Protein AF-A0AAN7ALH6-F1 (afdb_monomer_lite)

Radius of gyration: 13.31 Å; chains: 1; bounding box: 32×28×32 Å

Sequence (106 aa):
MHKFGYVNNRRLSQGVEYLNKVKPPPPALGPGPGKCDRVSCSYWTGIIWCNDDTKRKELAGWKNVAAAAEYLRQRCEIATSNTYEHAGGQVFLEDNWNVVVLREEC

Structure (mmCIF, N/CA/C/O backbone):
data_AF-A0AAN7ALH6-F1
#
_entry.id   AF-A0AAN7ALH6-F1
#
loop_
_atom_site.group_PDB
_atom_site.id
_atom_site.type_symbol
_atom_site.label_atom_id
_atom_site.label_alt_id
_atom_site.label_comp_id
_atom_site.label_asym_id
_atom_site.label_entity_id
_atom_site.label_seq_id
_atom_site.pdbx_PDB_ins_code
_atom_site.Cartn_x
_atom_site.Cartn_y
_atom_site.Cartn_z
_atom_site.occupancy
_atom_site.B_iso_or_equiv
_atom_site.auth_seq_id
_atom_site.auth_comp_id
_atom_site.auth_asym_id
_atom_site.auth_atom_id
_atom_site.pdbx_PDB_model_num
ATOM 1 N N . MET A 1 1 ? -2.773 -15.670 -16.196 1.00 46.91 1 MET A N 1
ATOM 2 C CA . MET A 1 1 ? -2.928 -14.214 -15.983 1.00 46.91 1 MET A CA 1
ATOM 3 C C . MET A 1 1 ? -2.517 -13.931 -14.543 1.00 46.91 1 MET A C 1
ATOM 5 O O . MET A 1 1 ? -3.094 -14.546 -13.654 1.00 46.91 1 MET A O 1
ATOM 9 N N . HIS A 1 2 ? -1.477 -13.130 -14.283 1.00 56.84 2 HIS A N 1
ATOM 10 C CA . HIS A 1 2 ? -1.144 -12.766 -12.899 1.00 56.84 2 HIS A CA 1
ATOM 11 C C . HIS A 1 2 ? -2.321 -11.970 -12.322 1.00 56.84 2 HIS A C 1
ATOM 13 O O . HIS A 1 2 ? -2.667 -10.930 -12.871 1.00 56.84 2 HIS A O 1
ATOM 19 N N . LYS A 1 3 ? -2.958 -12.476 -11.257 1.00 80.81 3 LYS A N 1
ATOM 20 C CA . LYS A 1 3 ? -4.204 -11.935 -10.673 1.00 80.81 3 LYS A CA 1
ATOM 21 C C . LYS A 1 3 ? -4.111 -10.443 -10.302 1.00 80.81 3 LYS A C 1
ATOM 23 O O . LYS A 1 3 ? -5.124 -9.758 -10.318 1.00 80.81 3 LYS A O 1
ATOM 28 N N . PHE A 1 4 ? -2.903 -9.950 -10.024 1.00 90.75 4 PHE A N 1
ATOM 29 C CA . PHE A 1 4 ? -2.609 -8.552 -9.690 1.00 90.75 4 PHE A CA 1
ATOM 30 C C . PHE A 1 4 ? -2.018 -7.736 -10.858 1.00 90.75 4 PHE A C 1
ATOM 32 O O . PHE A 1 4 ? -1.908 -6.522 -10.755 1.00 90.75 4 PHE A O 1
ATOM 39 N N . GLY A 1 5 ? -1.633 -8.367 -11.973 1.00 90.19 5 GLY A N 1
ATOM 40 C CA . GLY A 1 5 ? -0.980 -7.702 -13.108 1.00 90.19 5 GLY A CA 1
ATOM 41 C C . GLY A 1 5 ? 0.462 -7.232 -12.849 1.00 90.19 5 GLY A C 1
ATOM 42 O O . GLY A 1 5 ? 1.039 -7.491 -11.792 1.00 90.19 5 GLY A O 1
ATOM 43 N N . TYR A 1 6 ? 1.040 -6.559 -13.851 1.00 89.69 6 TYR A N 1
ATOM 44 C CA . TYR A 1 6 ? 2.356 -5.922 -13.757 1.00 89.69 6 TYR A CA 1
ATOM 45 C C . TYR A 1 6 ? 2.228 -4.456 -13.352 1.00 89.69 6 TYR A C 1
ATOM 47 O O . TYR A 1 6 ? 1.437 -3.707 -13.937 1.00 89.69 6 TYR A O 1
ATOM 55 N N . VAL A 1 7 ? 3.044 -4.057 -12.383 1.00 91.12 7 VAL A N 1
ATOM 56 C CA . VAL A 1 7 ? 3.146 -2.689 -11.875 1.00 91.12 7 VAL A CA 1
ATOM 57 C C . VAL A 1 7 ? 4.513 -2.098 -12.183 1.00 91.12 7 VAL A C 1
ATOM 59 O O . VAL A 1 7 ? 5.497 -2.817 -12.357 1.00 91.12 7 VAL A O 1
ATOM 62 N N . ASN A 1 8 ? 4.585 -0.771 -12.243 1.00 92.25 8 ASN A N 1
ATOM 63 C CA . ASN A 1 8 ? 5.832 -0.074 -12.498 1.00 92.25 8 ASN A CA 1
ATOM 64 C C . ASN A 1 8 ? 6.599 0.166 -11.188 1.00 92.25 8 ASN A C 1
ATOM 66 O O . ASN A 1 8 ? 6.140 0.924 -10.333 1.00 92.25 8 ASN A O 1
ATOM 70 N N . ASN A 1 9 ? 7.797 -0.410 -11.054 1.00 90.44 9 ASN A N 1
ATOM 71 C CA . ASN A 1 9 ? 8.614 -0.337 -9.831 1.00 90.44 9 ASN A CA 1
ATOM 72 C C . ASN A 1 9 ? 8.913 1.107 -9.396 1.00 90.44 9 ASN A C 1
ATOM 74 O O . ASN A 1 9 ? 8.788 1.471 -8.226 1.00 90.44 9 ASN A O 1
ATOM 78 N N . ARG A 1 10 ? 9.258 1.971 -10.360 1.00 91.75 10 ARG A N 1
ATOM 79 C CA . ARG A 1 10 ? 9.559 3.381 -10.086 1.00 91.75 10 ARG A CA 1
ATOM 80 C C . ARG A 1 10 ? 8.320 4.121 -9.589 1.00 91.75 10 ARG A C 1
ATOM 82 O O . ARG A 1 10 ? 8.433 4.941 -8.682 1.00 91.75 10 ARG A O 1
ATOM 89 N N . ARG A 1 11 ? 7.145 3.849 -10.163 1.00 94.75 11 ARG A N 1
ATOM 90 C CA . ARG A 1 11 ? 5.889 4.476 -9.719 1.00 94.75 11 ARG A CA 1
ATOM 91 C C . ARG A 1 11 ? 5.422 3.948 -8.375 1.00 94.75 11 ARG A C 1
ATOM 93 O O . ARG A 1 11 ? 4.970 4.744 -7.560 1.00 94.75 11 ARG A O 1
ATOM 100 N N . LEU A 1 12 ? 5.615 2.660 -8.108 1.00 94.88 12 LEU A N 1
ATOM 101 C CA . LEU A 1 12 ? 5.374 2.081 -6.791 1.00 94.88 12 LEU A CA 1
ATOM 102 C C . LEU A 1 12 ? 6.251 2.753 -5.726 1.00 94.88 12 LEU A C 1
ATOM 104 O O . LEU A 1 12 ? 5.730 3.219 -4.717 1.00 94.88 12 LEU A O 1
ATOM 108 N N . SER A 1 13 ? 7.552 2.908 -5.989 1.00 95.19 13 SER A N 1
ATOM 109 C CA . SER A 1 13 ? 8.474 3.623 -5.095 1.00 95.19 13 SER A CA 1
ATOM 110 C C . SER A 1 13 ? 8.049 5.081 -4.852 1.00 95.19 13 SER A C 1
ATOM 112 O O . SER A 1 13 ? 8.041 5.542 -3.711 1.00 95.19 13 SER A O 1
ATOM 114 N N . GLN A 1 14 ? 7.603 5.795 -5.892 1.00 96.44 14 GLN A N 1
ATOM 115 C CA . GLN A 1 14 ? 7.062 7.155 -5.750 1.00 96.44 14 GLN A CA 1
ATOM 116 C C . GLN A 1 14 ? 5.768 7.195 -4.922 1.00 96.44 14 GLN A C 1
ATOM 118 O O . GLN A 1 14 ? 5.581 8.113 -4.124 1.00 96.44 14 GLN A O 1
ATOM 123 N N . GLY A 1 15 ? 4.885 6.205 -5.078 1.00 97.00 15 GLY A N 1
ATOM 124 C CA . GLY A 1 15 ? 3.678 6.058 -4.261 1.00 97.00 15 GLY A CA 1
ATOM 125 C C . GLY A 1 15 ? 4.004 5.813 -2.786 1.00 97.00 15 GLY A C 1
ATOM 126 O O . GLY A 1 15 ? 3.430 6.464 -1.915 1.00 97.00 15 GLY A O 1
ATOM 127 N N . VAL A 1 16 ? 4.987 4.952 -2.501 1.00 97.75 16 VAL A N 1
ATOM 128 C CA . VAL A 1 16 ? 5.522 4.731 -1.146 1.00 97.75 16 VAL A CA 1
ATOM 129 C C . VAL A 1 16 ? 6.063 6.036 -0.553 1.00 97.75 16 VAL A C 1
ATOM 131 O O . VAL A 1 16 ? 5.738 6.390 0.581 1.00 97.75 16 VAL A O 1
ATOM 134 N N . GLU A 1 17 ? 6.861 6.791 -1.312 1.00 98.00 17 GLU A N 1
ATOM 135 C CA . GLU A 1 17 ? 7.408 8.075 -0.863 1.00 98.00 17 GLU A CA 1
ATOM 136 C C . GLU A 1 17 ? 6.304 9.108 -0.583 1.00 98.00 17 GLU A C 1
ATOM 138 O O . GLU A 1 17 ? 6.347 9.800 0.437 1.00 98.00 17 GLU A O 1
ATOM 143 N N . TYR A 1 18 ? 5.293 9.188 -1.452 1.00 97.00 18 TYR A N 1
ATOM 144 C CA . TYR A 1 18 ? 4.124 10.044 -1.258 1.00 97.00 18 TYR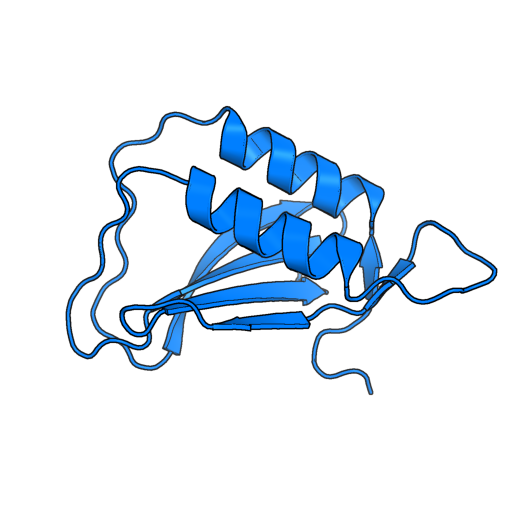 A CA 1
ATOM 145 C C . TYR A 1 18 ? 3.394 9.715 0.052 1.00 97.00 18 TYR A C 1
ATOM 147 O O . TYR A 1 18 ? 3.173 10.610 0.870 1.00 97.00 18 TYR A O 1
ATOM 155 N N . LEU A 1 19 ? 3.088 8.435 0.291 1.00 97.12 19 LEU A N 1
ATOM 156 C CA . LEU A 1 19 ? 2.402 7.977 1.503 1.00 97.12 19 LEU A CA 1
ATOM 157 C C . LEU A 1 19 ? 3.220 8.253 2.776 1.00 97.12 19 LEU A C 1
ATOM 159 O O . LEU A 1 19 ? 2.655 8.584 3.815 1.00 97.12 19 LEU A O 1
ATOM 163 N N . ASN A 1 20 ? 4.551 8.194 2.702 1.00 96.75 20 ASN A N 1
ATOM 164 C CA . ASN A 1 20 ? 5.419 8.543 3.830 1.00 96.75 20 ASN A CA 1
ATOM 165 C C . ASN A 1 20 ? 5.417 10.043 4.174 1.00 96.75 20 ASN A C 1
ATOM 167 O O . ASN A 1 20 ? 5.690 10.407 5.321 1.00 96.75 20 ASN A O 1
ATOM 171 N N . LYS A 1 21 ? 5.141 10.915 3.198 1.00 95.12 21 LYS A N 1
ATOM 172 C CA . LYS A 1 21 ? 5.176 12.378 3.366 1.00 95.12 21 LYS A CA 1
ATOM 173 C C . LYS A 1 21 ? 3.813 12.985 3.661 1.00 95.12 21 LYS A C 1
ATOM 175 O O . LYS A 1 21 ? 3.744 14.010 4.342 1.00 95.12 21 LYS A O 1
ATOM 180 N N . VAL A 1 22 ? 2.746 12.405 3.120 1.00 92.69 22 VAL A N 1
ATOM 181 C CA . VAL A 1 22 ? 1.409 12.976 3.249 1.00 92.69 22 VAL A CA 1
ATOM 182 C C . VAL A 1 22 ? 0.945 12.898 4.706 1.00 92.69 22 VAL A C 1
ATOM 184 O O . VAL A 1 22 ? 1.081 11.874 5.376 1.00 92.69 22 VAL A O 1
ATOM 187 N N . LYS A 1 23 ? 0.397 14.011 5.205 1.00 87.19 23 LYS A N 1
ATOM 188 C CA . LYS A 1 23 ? -0.140 14.152 6.567 1.00 87.19 23 LYS A CA 1
ATOM 189 C C . LYS A 1 23 ? -1.643 14.438 6.512 1.00 87.19 23 LYS A C 1
ATOM 191 O O . LYS A 1 23 ? -2.049 15.572 6.761 1.00 87.19 23 LYS A O 1
ATOM 196 N N . PRO A 1 24 ? -2.475 13.469 6.110 1.00 78.75 24 PRO A N 1
ATOM 197 C CA . PRO A 1 24 ? -3.910 13.670 6.112 1.00 78.75 24 PRO A CA 1
ATOM 198 C C . PRO A 1 24 ? -4.463 13.527 7.534 1.00 78.75 24 PRO A C 1
ATOM 200 O O . PRO A 1 24 ? -3.770 13.022 8.425 1.00 78.75 24 PRO A O 1
ATOM 203 N N . PRO A 1 25 ? -5.730 13.915 7.744 1.00 83.31 25 PRO A N 1
ATOM 204 C CA . PRO A 1 25 ? -6.510 13.384 8.853 1.00 83.31 25 PRO A CA 1
ATOM 205 C C . PRO A 1 25 ? -6.408 11.848 8.901 1.00 83.31 25 PRO A C 1
ATOM 207 O O . PRO A 1 25 ? -6.221 11.235 7.843 1.00 83.31 25 PRO A O 1
ATOM 210 N N . PRO A 1 26 ? -6.538 11.221 10.086 1.00 85.06 26 PRO A N 1
ATOM 211 C CA . PRO A 1 26 ? -6.520 9.767 10.220 1.00 85.06 26 PRO A CA 1
ATOM 212 C C . PRO A 1 26 ? -7.440 9.108 9.184 1.00 85.06 26 PRO A C 1
ATOM 214 O O . PRO A 1 26 ? -8.650 9.363 9.196 1.00 85.06 26 PRO A O 1
ATOM 217 N N . PRO A 1 27 ? -6.897 8.321 8.238 1.00 92.12 27 PRO A N 1
ATOM 218 C CA . PRO A 1 27 ? -7.722 7.699 7.223 1.00 92.12 27 PRO A CA 1
ATOM 219 C C . PRO A 1 27 ? -8.555 6.586 7.846 1.00 92.12 27 PRO A C 1
ATOM 221 O O . PRO A 1 27 ? -8.119 5.906 8.780 1.00 92.12 27 PRO A O 1
ATOM 224 N N . ALA A 1 28 ? -9.758 6.399 7.312 1.00 95.88 28 ALA A N 1
ATOM 225 C CA . ALA A 1 28 ? -10.699 5.433 7.841 1.00 95.88 28 ALA A CA 1
ATOM 226 C C . ALA A 1 28 ? -11.450 4.700 6.736 1.00 95.88 28 ALA A C 1
ATOM 228 O O . ALA A 1 28 ? -11.912 5.316 5.778 1.00 95.88 28 ALA A O 1
ATOM 229 N N . LEU A 1 29 ? -11.644 3.402 6.939 1.00 97.00 29 LEU A N 1
ATOM 230 C CA . LEU A 1 29 ? -12.527 2.566 6.140 1.00 97.00 29 LEU A CA 1
ATOM 231 C C . LEU A 1 29 ? -13.661 2.047 7.012 1.00 97.00 29 LEU A C 1
ATOM 233 O O . LEU A 1 29 ? -13.466 1.698 8.179 1.00 97.00 29 LEU A O 1
ATOM 237 N N . GLY A 1 30 ? -14.860 1.995 6.433 1.00 97.44 30 GLY A N 1
ATOM 238 C CA . GLY A 1 30 ? -16.003 1.341 7.060 1.00 97.44 30 GLY A CA 1
ATOM 239 C C . GLY A 1 30 ? -15.773 -0.163 7.276 1.00 97.44 30 GLY A C 1
ATOM 240 O O . GLY A 1 30 ? -14.749 -0.698 6.844 1.00 97.44 30 GLY A O 1
ATOM 241 N N . PRO A 1 31 ? -16.719 -0.841 7.943 1.00 97.06 31 PRO A N 1
ATOM 242 C CA . PRO A 1 31 ? -16.703 -2.292 8.113 1.00 97.06 31 PRO A CA 1
ATOM 243 C C . PRO A 1 31 ? -16.467 -3.053 6.804 1.00 97.06 31 PRO A C 1
ATOM 245 O O . PRO A 1 31 ? -17.054 -2.718 5.774 1.00 97.06 31 PRO A O 1
ATOM 248 N N . GLY A 1 32 ? -15.614 -4.069 6.866 1.00 94.88 32 GLY A N 1
ATOM 249 C CA . GLY A 1 32 ? -15.438 -5.094 5.843 1.00 94.88 32 GLY A CA 1
ATOM 250 C C . GLY A 1 32 ? -16.377 -6.300 6.041 1.00 94.88 32 GLY A C 1
ATOM 251 O O . GLY A 1 32 ? -17.426 -6.162 6.679 1.00 94.88 32 GLY A O 1
ATOM 252 N N . PRO A 1 33 ? -16.014 -7.491 5.518 1.00 92.19 33 PRO A N 1
ATOM 253 C CA . PRO A 1 33 ? -14.752 -7.794 4.835 1.00 92.19 33 PRO A CA 1
ATOM 254 C C . PRO A 1 33 ? -14.649 -7.173 3.434 1.00 92.19 33 PRO A C 1
ATOM 256 O O . PRO A 1 33 ? -15.663 -6.924 2.783 1.00 92.19 33 PRO A O 1
ATOM 259 N N . GLY A 1 34 ? -13.425 -6.932 2.952 1.00 88.81 34 GLY A N 1
ATOM 260 C CA . GLY A 1 34 ? -13.178 -6.470 1.584 1.00 88.81 34 GLY A CA 1
ATOM 261 C C . GLY A 1 34 ? -13.550 -5.012 1.297 1.00 88.81 34 GLY A C 1
ATOM 262 O O . GLY A 1 34 ? -13.670 -4.633 0.130 1.00 88.81 34 GLY A O 1
ATOM 263 N N . LYS A 1 35 ? -13.726 -4.168 2.324 1.00 97.50 35 LYS A N 1
ATOM 264 C CA . LYS A 1 35 ? -13.908 -2.730 2.095 1.00 97.50 35 LYS A CA 1
ATOM 265 C C . LYS A 1 35 ? -12.546 -2.121 1.790 1.00 97.50 35 LYS A C 1
ATOM 267 O O . LYS A 1 35 ? -11.712 -2.027 2.679 1.00 97.50 35 LYS A O 1
ATOM 272 N N . CYS A 1 36 ? -12.329 -1.700 0.551 1.00 97.56 36 CYS A N 1
ATOM 273 C CA . CYS A 1 36 ? -11.053 -1.159 0.092 1.00 97.56 36 CYS A CA 1
ATOM 274 C C . CYS A 1 36 ? -11.202 0.254 -0.467 1.00 97.56 36 CYS A C 1
ATOM 276 O O . CYS A 1 36 ? -12.254 0.564 -1.026 1.00 97.56 36 CYS A O 1
ATOM 278 N N . ASP A 1 37 ? -10.134 1.048 -0.375 1.00 96.75 37 ASP A N 1
ATOM 279 C CA . ASP A 1 37 ? -9.966 2.306 -1.104 1.00 96.75 37 ASP A CA 1
ATOM 280 C C . ASP A 1 37 ? -8.553 2.393 -1.708 1.00 96.75 37 ASP A C 1
ATOM 282 O O . ASP A 1 37 ? -7.561 1.902 -1.155 1.00 96.75 37 ASP A O 1
ATOM 286 N N . ARG A 1 38 ? -8.463 3.067 -2.856 1.00 97.06 38 ARG A N 1
ATOM 287 C CA . ARG A 1 38 ? -7.204 3.387 -3.528 1.00 97.06 38 ARG A CA 1
ATOM 288 C C . ARG A 1 38 ? -6.532 4.578 -2.862 1.00 97.06 38 ARG A C 1
ATOM 290 O O . ARG A 1 38 ? -7.094 5.669 -2.824 1.00 97.06 38 ARG A O 1
ATOM 297 N N . VAL A 1 39 ? -5.303 4.382 -2.395 1.00 97.00 39 VAL A N 1
ATOM 298 C CA . VAL A 1 39 ? -4.552 5.400 -1.637 1.00 97.00 39 VAL A CA 1
ATOM 299 C C . VAL A 1 39 ? -3.416 6.027 -2.444 1.00 97.00 39 VAL A C 1
ATOM 301 O O . VAL A 1 39 ? -2.909 7.091 -2.096 1.00 97.00 39 VAL A O 1
ATOM 304 N N . SER A 1 40 ? -3.016 5.385 -3.542 1.00 97.12 40 SER A N 1
ATOM 305 C CA . SER A 1 40 ? -2.086 5.934 -4.527 1.00 97.12 40 SER A CA 1
ATOM 306 C C . SER A 1 40 ? -2.327 5.277 -5.883 1.00 97.12 40 SER A C 1
ATOM 308 O O . SER A 1 40 ? -2.611 4.084 -5.937 1.00 97.12 40 SER A O 1
ATOM 310 N N . CYS A 1 41 ? -2.215 6.041 -6.970 1.00 96.81 41 CYS A N 1
ATOM 311 C CA . CYS A 1 41 ? -2.279 5.511 -8.329 1.00 96.81 41 CYS A CA 1
ATOM 312 C C . CYS A 1 41 ? -1.400 6.345 -9.256 1.00 96.81 41 CYS A C 1
ATOM 314 O O . CYS A 1 41 ? -1.542 7.568 -9.316 1.00 96.81 41 CYS A O 1
ATOM 316 N N . SER A 1 42 ? -0.488 5.706 -9.985 1.00 94.81 42 SER A N 1
ATOM 317 C CA . SER A 1 42 ? 0.275 6.377 -11.039 1.00 94.81 42 SER A CA 1
ATOM 318 C C . SER A 1 42 ? 0.713 5.396 -12.114 1.00 94.81 42 SER A C 1
ATOM 320 O O . SER A 1 42 ? 1.274 4.349 -11.804 1.00 94.81 42 SER A O 1
ATOM 322 N N . TYR A 1 43 ? 0.500 5.748 -13.385 1.00 92.81 43 TYR A N 1
ATOM 323 C CA . TYR A 1 43 ? 0.948 4.953 -14.536 1.00 92.81 43 TYR A CA 1
ATOM 324 C C . TYR A 1 43 ? 0.534 3.474 -14.426 1.00 92.81 43 TYR A C 1
ATOM 326 O O . TYR A 1 43 ? 1.354 2.559 -14.527 1.00 92.81 43 TYR A O 1
ATOM 334 N N . TRP A 1 44 ? -0.751 3.261 -14.147 1.00 93.31 44 TRP A N 1
ATOM 335 C CA . TRP A 1 44 ? -1.348 1.947 -13.923 1.00 93.31 44 TRP A CA 1
ATOM 336 C C . 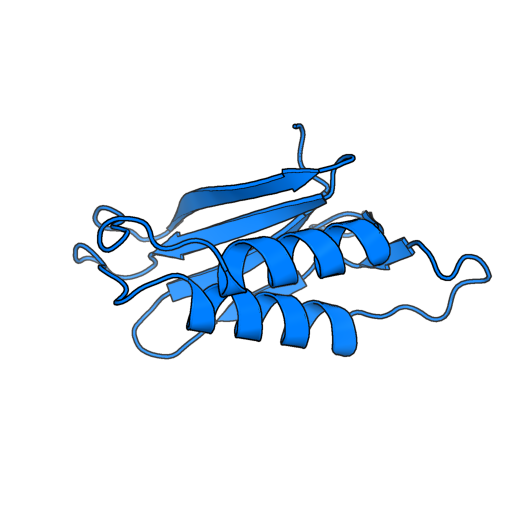TRP A 1 44 ? -0.815 1.168 -12.713 1.00 93.31 44 TRP A C 1
ATOM 338 O O . TRP A 1 44 ? -0.934 -0.050 -12.671 1.00 93.31 44 TRP A O 1
ATOM 348 N N . THR A 1 45 ? -0.190 1.840 -11.746 1.00 94.38 45 THR A N 1
ATOM 349 C CA . THR A 1 45 ? 0.319 1.231 -10.510 1.00 94.38 45 THR A CA 1
ATOM 350 C C . THR A 1 45 ? -0.502 1.728 -9.333 1.00 94.38 45 THR A C 1
ATOM 352 O O . THR A 1 45 ? -0.325 2.872 -8.911 1.00 94.38 45 THR A O 1
ATOM 355 N N . GLY A 1 46 ? -1.404 0.879 -8.842 1.00 96.94 46 GLY A N 1
ATOM 356 C CA . GLY A 1 46 ? -2.280 1.160 -7.710 1.00 96.94 46 GLY A CA 1
ATOM 357 C C . GLY A 1 46 ? -1.719 0.611 -6.399 1.00 96.94 46 GLY A C 1
ATOM 358 O O . GLY A 1 46 ? -1.201 -0.508 -6.355 1.00 96.94 46 GLY A O 1
ATOM 359 N N . ILE A 1 47 ? -1.841 1.398 -5.329 1.00 98.19 47 ILE A N 1
ATOM 360 C CA . ILE A 1 47 ? -1.692 0.952 -3.940 1.00 98.19 47 ILE A CA 1
ATOM 361 C C . ILE A 1 47 ? -3.073 1.053 -3.297 1.00 98.19 47 ILE A C 1
ATOM 363 O O . ILE A 1 47 ? -3.656 2.140 -3.224 1.00 98.19 47 ILE A O 1
ATOM 367 N N . ILE A 1 48 ? -3.579 -0.078 -2.821 1.00 98.00 48 ILE A N 1
ATOM 368 C CA . ILE A 1 48 ? -4.900 -0.219 -2.213 1.00 98.00 48 ILE A CA 1
ATOM 369 C C . ILE A 1 48 ? -4.742 -0.577 -0.747 1.00 98.00 48 ILE A C 1
ATOM 371 O O . ILE A 1 48 ? -3.941 -1.443 -0.390 1.00 98.00 48 ILE A O 1
ATOM 375 N N . TRP A 1 49 ? -5.551 0.057 0.091 1.00 98.06 49 TRP A N 1
ATOM 376 C CA . TRP A 1 49 ? -5.735 -0.324 1.482 1.00 98.06 49 TRP A CA 1
ATOM 377 C C . TRP A 1 49 ? -7.115 -0.962 1.647 1.00 98.06 49 TRP A C 1
ATOM 379 O O . TRP A 1 49 ? -8.113 -0.390 1.213 1.00 98.06 49 TRP A O 1
ATOM 389 N N . CYS A 1 50 ? -7.167 -2.139 2.266 1.00 98.31 50 CYS A N 1
ATOM 390 C CA . CYS A 1 50 ? -8.394 -2.896 2.494 1.00 98.31 50 CYS A CA 1
ATOM 391 C C . CYS A 1 50 ? -8.599 -3.186 3.977 1.00 98.31 50 CYS A C 1
ATOM 393 O O . CYS A 1 50 ? -7.671 -3.616 4.658 1.00 98.31 50 CYS A O 1
ATOM 395 N N . ASN A 1 51 ? -9.826 -3.006 4.455 1.00 98.12 51 ASN A N 1
ATOM 396 C CA . ASN A 1 51 ? -10.294 -3.435 5.761 1.00 98.12 51 ASN A CA 1
ATOM 397 C C . ASN A 1 51 ? -11.071 -4.752 5.634 1.00 98.12 51 ASN A C 1
ATOM 399 O O . ASN A 1 51 ? -12.119 -4.798 4.982 1.00 98.12 51 ASN A O 1
ATOM 403 N N . ASP A 1 52 ? -10.572 -5.795 6.292 1.00 97.69 52 ASP A N 1
ATOM 404 C CA . ASP A 1 52 ? -11.236 -7.096 6.397 1.00 97.69 52 ASP A CA 1
ATOM 40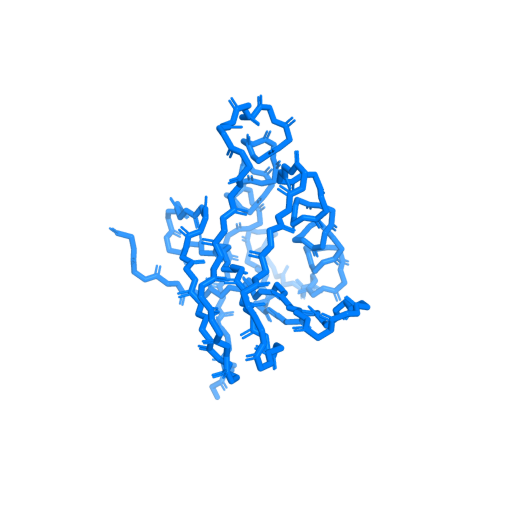5 C C . ASP A 1 52 ? -11.918 -7.304 7.757 1.00 97.69 52 ASP A C 1
ATOM 407 O O . ASP A 1 52 ? -12.600 -8.306 7.965 1.00 97.69 52 ASP A O 1
ATOM 411 N N . ASP A 1 53 ? -11.774 -6.354 8.682 1.00 96.69 53 ASP A N 1
ATOM 412 C CA . ASP A 1 53 ? -12.459 -6.380 9.966 1.00 96.69 53 ASP A CA 1
ATOM 413 C C . ASP A 1 53 ? -13.947 -6.049 9.790 1.00 96.69 53 ASP A C 1
ATOM 415 O O . ASP A 1 53 ? -14.328 -5.142 9.053 1.00 96.69 53 ASP A O 1
ATOM 419 N N . THR A 1 54 ? -14.800 -6.729 10.549 1.00 97.06 54 THR A N 1
ATOM 420 C CA . THR A 1 54 ? -16.231 -6.410 10.705 1.00 97.06 54 THR A CA 1
ATOM 421 C C . THR A 1 54 ? -16.499 -5.032 11.325 1.00 97.06 54 THR A C 1
ATOM 423 O O . THR A 1 54 ? -17.645 -4.592 11.401 1.00 97.06 54 THR A O 1
ATOM 426 N N . LYS A 1 55 ? -15.460 -4.344 11.806 1.00 96.94 55 LYS A N 1
ATOM 427 C CA . LYS A 1 55 ? -15.533 -3.012 12.411 1.00 96.94 55 LYS A CA 1
ATOM 428 C C . LYS A 1 55 ? -14.863 -1.960 11.534 1.00 96.94 55 LYS A C 1
ATOM 430 O O . LYS A 1 55 ? -14.016 -2.258 10.697 1.00 96.94 55 LYS A O 1
ATOM 435 N N . ARG A 1 56 ? -15.229 -0.694 11.765 1.00 96.62 56 ARG A N 1
ATOM 436 C CA . ARG A 1 56 ? -14.540 0.463 11.178 1.00 96.62 56 ARG A CA 1
ATOM 437 C C . ARG A 1 56 ? -13.065 0.426 11.568 1.00 96.62 56 ARG A C 1
ATOM 439 O O . ARG A 1 56 ? -12.747 0.225 12.739 1.00 96.62 56 ARG A O 1
ATOM 446 N N . LYS A 1 57 ? -12.189 0.677 10.600 1.00 96.44 57 LYS A N 1
ATOM 447 C CA . LYS A 1 57 ? -10.747 0.723 10.817 1.00 96.44 57 LYS A CA 1
ATOM 448 C C . LYS A 1 57 ? -10.215 2.115 10.557 1.00 96.44 57 LYS A C 1
ATOM 450 O O . LYS A 1 57 ? -10.474 2.691 9.505 1.00 96.44 57 LYS A O 1
ATOM 455 N N . GLU A 1 58 ? -9.465 2.627 11.519 1.00 96.25 58 GLU A N 1
ATOM 456 C CA . GLU A 1 58 ? -8.726 3.880 11.422 1.00 96.25 58 GLU A CA 1
ATOM 457 C C . GLU A 1 58 ? -7.234 3.585 11.479 1.00 96.25 58 GLU A C 1
ATOM 459 O O . GLU A 1 58 ? -6.799 2.726 12.248 1.00 96.25 58 GLU A O 1
ATOM 464 N N . LEU A 1 59 ? -6.443 4.311 10.695 1.00 94.75 59 LEU A N 1
ATOM 465 C CA . LEU A 1 59 ? -4.991 4.293 10.829 1.00 94.75 59 LEU A CA 1
ATOM 466 C C . LEU A 1 59 ? -4.514 5.631 11.389 1.00 94.75 59 LEU A C 1
ATOM 468 O O . LEU A 1 59 ? -5.060 6.683 11.071 1.00 94.75 59 LEU A O 1
ATOM 472 N N . ALA A 1 60 ? -3.422 5.611 12.153 1.00 92.50 60 ALA A N 1
ATOM 473 C CA . ALA A 1 60 ? -2.756 6.835 12.612 1.00 92.50 60 ALA A CA 1
ATOM 474 C C . ALA A 1 60 ? -2.129 7.655 11.459 1.00 92.50 60 ALA A C 1
ATOM 476 O O . ALA A 1 60 ? -1.663 8.774 11.659 1.00 92.50 60 ALA A O 1
ATOM 477 N N . GLY A 1 61 ? -2.076 7.081 10.256 1.00 94.19 61 GLY A N 1
ATOM 478 C CA . GLY A 1 61 ? -1.517 7.662 9.044 1.00 94.19 61 GLY A CA 1
ATOM 479 C C . GLY A 1 61 ? -1.109 6.563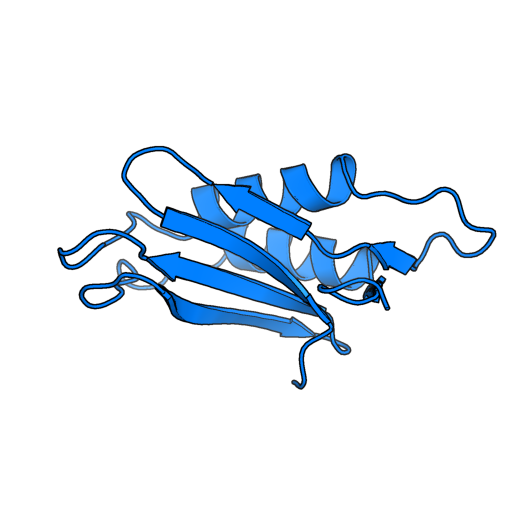 8.066 1.00 94.19 61 GLY A C 1
ATOM 480 O O . GLY A 1 61 ? -1.385 5.383 8.278 1.00 94.19 61 GLY A O 1
ATOM 481 N N . TRP A 1 62 ? -0.401 6.935 7.003 1.00 96.44 62 TRP A N 1
ATOM 482 C CA . TRP A 1 62 ? -0.102 6.012 5.904 1.00 96.44 62 TRP A CA 1
ATOM 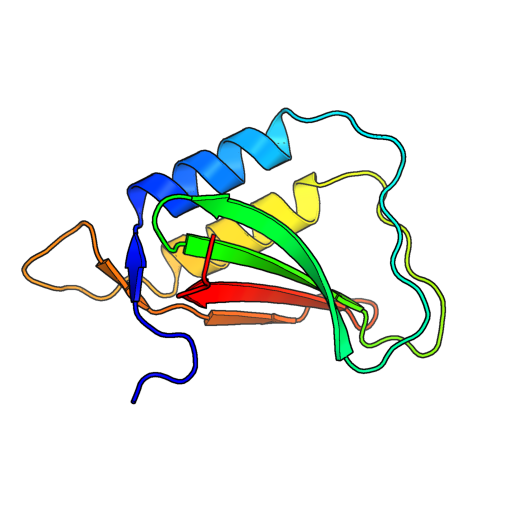483 C C . TRP A 1 62 ? 1.218 5.256 6.015 1.00 96.44 62 TRP A C 1
ATOM 485 O O . TRP A 1 62 ? 1.515 4.441 5.148 1.00 96.44 62 TRP A O 1
ATOM 495 N N . LYS A 1 63 ? 2.010 5.479 7.069 1.00 96.00 63 LYS A N 1
ATOM 496 C CA . LYS A 1 63 ? 3.344 4.868 7.205 1.00 96.00 63 LYS A CA 1
ATOM 497 C C . LYS A 1 63 ? 3.310 3.340 7.142 1.00 96.00 63 LYS A C 1
ATOM 499 O O . LYS A 1 63 ? 4.145 2.747 6.470 1.00 96.00 63 LYS A O 1
ATOM 504 N N . ASN A 1 64 ? 2.320 2.707 7.773 1.00 96.56 64 ASN A N 1
ATOM 505 C CA . ASN A 1 64 ? 2.195 1.247 7.740 1.00 96.56 64 ASN A CA 1
ATOM 506 C C . ASN A 1 64 ? 1.778 0.743 6.349 1.00 96.56 64 ASN A C 1
ATOM 508 O O . ASN A 1 64 ? 2.278 -0.284 5.900 1.00 96.56 64 ASN A O 1
ATOM 512 N N . VAL A 1 65 ? 0.931 1.491 5.632 1.00 97.94 65 VAL A N 1
ATOM 513 C CA . VAL A 1 65 ? 0.567 1.168 4.241 1.00 97.94 65 VAL A CA 1
ATOM 514 C C . VAL A 1 65 ? 1.773 1.329 3.313 1.00 97.94 65 VAL A C 1
ATOM 516 O O . VAL A 1 65 ? 2.031 0.462 2.483 1.00 97.94 65 VAL A O 1
ATOM 519 N N . ALA A 1 66 ? 2.558 2.394 3.495 1.00 98.00 66 ALA A N 1
ATOM 520 C CA . ALA A 1 66 ? 3.793 2.630 2.754 1.00 98.00 66 ALA A CA 1
ATOM 521 C C . ALA A 1 66 ? 4.822 1.514 2.993 1.00 98.00 66 ALA A C 1
ATOM 523 O O . ALA A 1 66 ? 5.401 1.001 2.040 1.00 98.00 66 ALA A O 1
ATOM 524 N N . ALA A 1 67 ? 5.014 1.099 4.249 1.00 98.00 67 ALA A N 1
ATOM 525 C CA . ALA A 1 67 ? 5.913 0.004 4.605 1.00 98.00 67 ALA A CA 1
ATOM 526 C C . ALA A 1 67 ? 5.462 -1.337 4.002 1.00 98.00 67 ALA A C 1
ATOM 528 O O . ALA A 1 67 ? 6.286 -2.081 3.477 1.00 98.00 67 ALA A O 1
ATOM 529 N N . ALA A 1 68 ? 4.159 -1.629 4.020 1.00 98.00 68 ALA A N 1
ATOM 530 C CA . ALA A 1 68 ? 3.600 -2.829 3.404 1.00 98.00 68 ALA A CA 1
ATOM 531 C C . ALA A 1 68 ? 3.765 -2.835 1.871 1.00 98.00 68 ALA A C 1
ATOM 533 O O . ALA A 1 68 ? 4.142 -3.852 1.291 1.00 98.00 68 ALA A O 1
ATOM 534 N N . ALA A 1 69 ? 3.543 -1.695 1.211 1.00 97.62 69 ALA A N 1
ATOM 535 C CA . ALA A 1 69 ? 3.767 -1.553 -0.226 1.00 97.62 69 ALA A CA 1
ATOM 536 C C . ALA A 1 69 ? 5.256 -1.689 -0.599 1.00 97.62 69 ALA A C 1
ATOM 538 O O . ALA A 1 69 ? 5.582 -2.335 -1.594 1.00 97.62 69 ALA A O 1
ATOM 539 N N . GLU A 1 70 ? 6.165 -1.149 0.215 1.00 97.06 70 GLU A N 1
ATOM 540 C CA . GLU A 1 70 ? 7.612 -1.319 0.036 1.00 97.06 70 GLU A CA 1
ATOM 541 C C . GLU A 1 70 ? 8.051 -2.774 0.246 1.00 97.06 70 GLU A C 1
ATOM 543 O O . GLU A 1 70 ? 8.847 -3.299 -0.531 1.00 97.06 70 GLU A O 1
ATOM 548 N N . TYR A 1 71 ? 7.485 -3.459 1.243 1.00 96.69 71 TYR A N 1
ATOM 549 C CA . TYR A 1 71 ? 7.703 -4.890 1.447 1.00 96.69 71 TYR A CA 1
ATOM 550 C C . TYR A 1 71 ? 7.291 -5.702 0.210 1.00 96.69 71 TYR A C 1
ATOM 552 O O . TYR A 1 71 ? 8.059 -6.544 -0.259 1.00 96.69 71 TYR A O 1
ATOM 560 N N . LEU A 1 72 ? 6.114 -5.416 -0.362 1.00 94.88 72 LEU A N 1
ATOM 561 C CA . LEU A 1 72 ? 5.659 -6.046 -1.604 1.00 94.88 72 LEU A CA 1
ATOM 562 C C . LEU A 1 72 ? 6.595 -5.733 -2.776 1.00 94.88 72 LEU A C 1
ATOM 564 O O . LEU A 1 72 ? 6.979 -6.648 -3.498 1.00 94.88 72 LEU A O 1
ATOM 568 N N . ARG A 1 73 ? 7.034 -4.479 -2.928 1.00 92.06 73 ARG A N 1
ATOM 569 C CA . ARG A 1 73 ? 7.992 -4.075 -3.970 1.00 92.06 73 ARG A CA 1
ATOM 570 C C . ARG A 1 73 ? 9.299 -4.872 -3.900 1.00 92.06 73 ARG A C 1
ATOM 572 O O . ARG A 1 73 ? 9.831 -5.266 -4.926 1.00 92.06 73 ARG A O 1
ATOM 579 N N . GLN A 1 74 ? 9.822 -5.125 -2.701 1.00 90.44 74 GLN A N 1
ATOM 580 C CA . GLN A 1 74 ? 11.075 -5.869 -2.524 1.00 90.44 74 GLN A CA 1
ATOM 581 C C . GLN A 1 74 ? 10.914 -7.386 -2.698 1.00 90.44 74 GLN A C 1
ATOM 583 O O . GLN A 1 74 ? 11.864 -8.065 -3.073 1.00 90.44 74 GLN A O 1
ATOM 588 N N . ARG A 1 75 ? 9.739 -7.945 -2.380 1.00 89.75 75 ARG A N 1
ATOM 589 C CA . ARG A 1 75 ? 9.510 -9.402 -2.379 1.00 89.75 75 ARG A CA 1
ATOM 590 C C . ARG A 1 75 ? 8.845 -9.934 -3.640 1.00 89.75 75 ARG A C 1
ATOM 592 O O . ARG A 1 75 ? 8.995 -11.115 -3.934 1.00 89.75 75 ARG A O 1
ATOM 599 N N . CYS A 1 76 ? 8.129 -9.086 -4.369 1.00 86.69 76 CYS A N 1
ATOM 600 C CA . CYS A 1 76 ? 7.471 -9.427 -5.630 1.00 86.69 76 CYS A CA 1
ATOM 601 C C . CYS A 1 76 ? 8.264 -8.942 -6.857 1.00 86.69 76 CYS A C 1
ATOM 603 O O . CYS A 1 76 ? 7.728 -8.905 -7.969 1.00 86.69 76 CYS A O 1
ATOM 605 N N . GLU A 1 77 ? 9.541 -8.593 -6.669 1.00 74.81 77 GLU A N 1
ATOM 606 C CA . GLU A 1 77 ? 10.456 -8.287 -7.762 1.00 74.81 77 GLU A CA 1
ATOM 607 C C . GLU A 1 77 ? 10.674 -9.537 -8.620 1.00 74.81 77 GLU A C 1
ATOM 609 O O . GLU A 1 77 ? 11.124 -10.580 -8.142 1.00 74.81 77 GLU A O 1
ATOM 614 N N . ILE A 1 78 ? 10.338 -9.438 -9.905 1.00 70.62 78 ILE A N 1
ATOM 615 C CA . ILE A 1 78 ? 10.622 -10.488 -10.878 1.00 70.62 78 ILE A CA 1
ATOM 616 C C . ILE A 1 78 ? 11.868 -10.055 -11.638 1.00 70.62 78 ILE A C 1
ATOM 618 O O . ILE A 1 78 ? 11.893 -8.975 -12.226 1.00 70.62 78 ILE A O 1
ATOM 622 N N . ALA A 1 79 ? 12.891 -10.910 -11.658 1.00 60.31 79 ALA A N 1
ATOM 623 C CA . ALA A 1 79 ? 14.039 -10.730 -12.535 1.00 60.31 79 ALA A CA 1
ATOM 624 C C . ALA A 1 79 ? 13.574 -10.871 -13.993 1.00 60.31 79 ALA A C 1
ATOM 626 O O . ALA A 1 79 ? 13.501 -11.970 -14.539 1.00 60.31 79 ALA A O 1
ATOM 627 N N . THR A 1 80 ? 13.209 -9.754 -14.615 1.00 59.53 80 THR A N 1
ATOM 628 C CA . THR A 1 80 ? 12.956 -9.679 -16.054 1.00 59.53 80 THR A CA 1
ATOM 629 C C . THR A 1 80 ? 14.069 -8.871 -16.715 1.00 59.53 80 THR A C 1
ATOM 631 O O . THR A 1 80 ? 14.804 -8.133 -16.057 1.00 59.53 80 THR A O 1
ATOM 634 N N . SER A 1 81 ? 14.188 -8.963 -18.040 1.00 62.03 81 SER A N 1
ATOM 635 C CA . SER A 1 81 ? 15.052 -8.072 -18.826 1.00 62.03 81 SER A CA 1
ATOM 636 C C . SER A 1 81 ? 14.648 -6.591 -18.719 1.00 62.03 81 SER A C 1
ATOM 638 O O . SER A 1 81 ? 15.372 -5.726 -19.204 1.00 62.03 81 SER A O 1
ATOM 640 N N . ASN A 1 82 ? 13.496 -6.296 -18.105 1.00 63.94 82 ASN A N 1
ATOM 641 C CA . ASN A 1 82 ? 12.947 -4.970 -17.891 1.00 63.94 82 ASN A CA 1
ATOM 642 C C . ASN A 1 82 ? 12.829 -4.676 -16.382 1.00 63.94 82 ASN A C 1
ATOM 644 O O . ASN A 1 82 ? 11.857 -5.038 -15.722 1.00 63.94 82 ASN A O 1
ATOM 648 N N . THR A 1 83 ? 13.799 -3.950 -15.829 1.00 63.84 83 THR A N 1
ATOM 649 C CA . THR A 1 83 ? 13.852 -3.592 -14.396 1.00 63.84 83 THR A CA 1
ATOM 650 C C . THR A 1 83 ? 12.690 -2.705 -13.924 1.00 63.84 83 THR A C 1
ATOM 652 O O . THR A 1 83 ? 12.565 -2.413 -12.730 1.00 63.84 83 THR A O 1
ATOM 655 N N . TYR A 1 84 ? 11.829 -2.260 -14.844 1.00 67.25 84 TYR A N 1
ATOM 656 C CA . TYR A 1 84 ? 10.679 -1.420 -14.543 1.00 67.25 84 TYR A CA 1
ATOM 657 C C . TYR A 1 84 ? 9.406 -2.202 -14.202 1.00 67.25 84 TYR A C 1
ATOM 659 O O . TYR A 1 84 ? 8.492 -1.579 -13.663 1.00 67.25 84 TYR A O 1
ATOM 667 N N . GLU A 1 85 ? 9.321 -3.510 -14.468 1.00 70.88 85 GLU A N 1
ATOM 668 C CA . GLU A 1 85 ? 8.097 -4.305 -14.275 1.00 70.88 85 GLU A CA 1
ATOM 669 C C . GLU A 1 85 ? 8.195 -5.258 -13.080 1.00 70.88 85 GLU A C 1
ATOM 671 O O . GLU A 1 85 ? 9.110 -6.070 -12.976 1.00 70.88 85 GLU A O 1
ATOM 676 N N . HIS A 1 86 ? 7.229 -5.153 -12.169 1.00 78.06 86 HIS A N 1
ATOM 677 C CA . HIS A 1 86 ? 7.093 -5.980 -10.967 1.00 78.06 86 HIS A CA 1
ATOM 678 C C . HIS A 1 86 ? 5.752 -6.708 -10.995 1.00 78.06 86 HIS A C 1
ATOM 680 O O . HIS A 1 86 ? 4.774 -6.169 -11.519 1.00 78.06 86 HIS A O 1
ATOM 686 N N . ALA A 1 87 ? 5.668 -7.909 -10.418 1.00 83.69 87 ALA A N 1
ATOM 687 C CA . ALA A 1 87 ? 4.354 -8.490 -10.165 1.00 83.69 87 ALA A CA 1
ATOM 688 C C . ALA A 1 87 ? 3.688 -7.747 -9.007 1.00 83.69 87 ALA A C 1
ATOM 690 O O . ALA A 1 87 ? 4.302 -7.513 -7.968 1.00 83.69 87 ALA A O 1
ATOM 691 N N . GLY A 1 88 ? 2.413 -7.402 -9.180 1.00 90.81 88 GLY A N 1
ATOM 692 C CA . GLY A 1 88 ? 1.586 -6.992 -8.056 1.00 90.81 88 GLY A CA 1
ATOM 693 C C . GLY A 1 88 ? 1.450 -8.112 -7.015 1.00 90.81 88 GLY A C 1
ATOM 694 O O . GLY A 1 88 ? 1.693 -9.290 -7.295 1.00 90.81 88 GLY A O 1
ATOM 695 N N . GLY A 1 89 ? 1.025 -7.749 -5.812 1.00 94.19 89 GLY A N 1
ATOM 696 C CA . GLY A 1 89 ? 0.895 -8.663 -4.687 1.00 94.19 89 GLY A CA 1
ATOM 697 C C . GLY A 1 89 ? -0.021 -8.123 -3.597 1.00 94.19 89 GLY A C 1
ATOM 698 O O . GLY A 1 89 ? -0.519 -7.002 -3.674 1.00 94.19 89 GLY A O 1
ATOM 699 N N . GLN A 1 90 ? -0.235 -8.937 -2.570 1.00 96.25 90 GLN A N 1
ATOM 700 C CA . GLN A 1 90 ? -1.057 -8.604 -1.413 1.00 96.25 90 GLN A CA 1
ATOM 701 C C . GLN A 1 90 ? -0.356 -9.079 -0.143 1.00 96.25 90 GLN A C 1
ATOM 703 O O . GLN A 1 90 ? 0.186 -10.184 -0.112 1.00 96.25 90 GLN A O 1
ATOM 708 N N . VAL A 1 91 ? -0.378 -8.254 0.900 1.00 97.19 91 VAL A N 1
ATOM 709 C CA . VAL A 1 91 ? 0.139 -8.607 2.225 1.00 97.19 91 VAL A CA 1
ATOM 710 C C . VAL A 1 91 ? -0.916 -8.304 3.280 1.00 97.19 91 VAL A C 1
ATOM 712 O O . VAL A 1 91 ? -1.468 -7.205 3.318 1.00 97.19 91 VAL A O 1
ATOM 715 N N . PHE A 1 92 ? -1.206 -9.298 4.116 1.00 97.00 92 PHE A N 1
ATOM 716 C CA . PHE A 1 92 ? -2.121 -9.182 5.248 1.00 97.00 92 PHE A CA 1
ATOM 717 C C . PHE A 1 92 ? -1.335 -8.761 6.485 1.00 97.00 92 PHE A C 1
ATOM 719 O O . PHE A 1 92 ? -0.254 -9.293 6.744 1.00 97.00 92 PHE A O 1
ATOM 726 N N . LEU A 1 93 ? -1.870 -7.795 7.221 1.00 95.44 93 LEU A N 1
ATOM 727 C CA . LEU A 1 93 ? -1.300 -7.299 8.464 1.00 95.44 93 LEU A CA 1
ATOM 728 C C . LEU A 1 93 ? -2.148 -7.764 9.651 1.00 95.44 93 LEU A C 1
ATOM 730 O O . LEU A 1 93 ? -3.260 -8.275 9.492 1.00 95.44 93 LEU A O 1
ATOM 734 N N . GLU A 1 94 ? -1.601 -7.580 10.849 1.00 92.69 94 GLU A N 1
ATOM 735 C CA . GLU A 1 94 ? -2.336 -7.779 12.096 1.00 92.69 94 GLU A CA 1
ATOM 736 C C . GLU A 1 94 ? -3.605 -6.909 12.121 1.00 92.69 94 GLU A C 1
ATOM 738 O O . GLU A 1 94 ? -3.691 -5.882 11.446 1.00 92.69 94 GLU A O 1
ATOM 743 N N . ASP A 1 95 ? -4.609 -7.328 12.891 1.00 93.38 95 ASP A N 1
ATOM 744 C CA . ASP A 1 95 ? -5.916 -6.669 13.005 1.00 93.38 95 ASP A CA 1
ATOM 745 C C . ASP A 1 95 ? -6.782 -6.672 11.730 1.00 93.38 95 ASP A C 1
ATOM 747 O O . ASP A 1 95 ? -7.535 -5.727 11.500 1.00 93.38 95 ASP A O 1
ATOM 751 N N . ASN A 1 96 ? -6.735 -7.723 10.906 1.00 95.88 96 ASN A N 1
ATOM 752 C CA . ASN A 1 96 ? -7.677 -7.942 9.791 1.00 95.88 96 ASN A CA 1
ATOM 753 C C . ASN A 1 96 ? -7.724 -6.792 8.771 1.00 95.88 96 ASN A C 1
ATOM 755 O O . ASN A 1 96 ? -8.780 -6.252 8.443 1.00 95.88 96 ASN A O 1
ATOM 759 N N . TRP A 1 97 ? -6.572 -6.383 8.256 1.00 97.31 97 TRP A N 1
ATOM 760 C CA . TRP A 1 97 ? -6.505 -5.494 7.099 1.00 97.31 97 TRP A CA 1
ATOM 761 C C . TR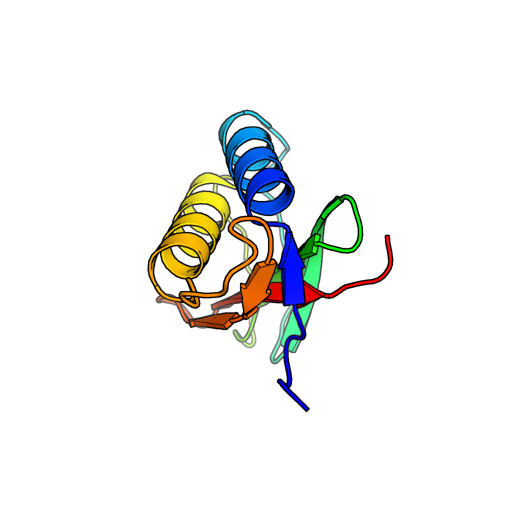P A 1 97 ? -5.307 -5.844 6.237 1.00 97.31 97 TRP A C 1
ATOM 763 O O . TRP A 1 97 ? -4.399 -6.562 6.658 1.00 97.31 97 TRP A O 1
ATOM 773 N N . ASN A 1 98 ? -5.317 -5.370 5.000 1.00 98.19 98 ASN A N 1
ATOM 774 C CA . ASN A 1 98 ? -4.293 -5.734 4.040 1.00 98.19 98 ASN A CA 1
ATOM 775 C C . ASN A 1 98 ? -3.966 -4.582 3.088 1.00 98.19 98 ASN A C 1
ATOM 777 O O . ASN A 1 98 ? -4.702 -3.594 2.980 1.00 98.19 98 ASN A O 1
ATOM 781 N N . VAL A 1 99 ? -2.826 -4.723 2.418 1.00 98.31 99 VAL A N 1
ATOM 782 C CA . VAL A 1 99 ? -2.386 -3.832 1.346 1.00 98.31 99 VAL A CA 1
ATOM 783 C C . VAL A 1 99 ? -2.234 -4.641 0.075 1.00 98.31 99 VAL A C 1
ATOM 785 O O . VAL A 1 99 ? -1.613 -5.706 0.085 1.00 98.31 99 VAL A O 1
ATOM 788 N N . VAL A 1 100 ? -2.779 -4.109 -1.016 1.00 97.44 100 VAL A N 1
ATOM 789 C CA . VAL A 1 100 ? -2.659 -4.683 -2.356 1.00 97.44 100 VAL A CA 1
ATOM 790 C C . VAL A 1 100 ? -1.901 -3.705 -3.239 1.00 97.44 100 VAL A C 1
ATOM 792 O O . VAL A 1 100 ? -2.215 -2.518 -3.292 1.00 97.44 100 VAL A O 1
ATOM 795 N N . VAL A 1 101 ? -0.915 -4.220 -3.957 1.00 96.75 101 VAL A N 1
ATOM 796 C CA . VAL A 1 101 ? -0.267 -3.546 -5.075 1.00 96.75 101 VAL A CA 1
ATOM 797 C C . VAL A 1 101 ? -0.709 -4.271 -6.332 1.00 96.75 101 VAL A C 1
ATOM 799 O O . VAL A 1 101 ? -0.479 -5.470 -6.468 1.00 96.75 101 VAL A O 1
ATOM 802 N N . LEU A 1 102 ? -1.352 -3.564 -7.250 1.00 95.50 102 LEU A N 1
ATOM 803 C CA . LEU A 1 102 ? -1.869 -4.162 -8.474 1.00 95.50 102 LEU A CA 1
ATOM 804 C C . LEU A 1 102 ? -1.835 -3.180 -9.637 1.00 95.50 102 LEU A C 1
ATOM 806 O O . LEU A 1 102 ? -1.720 -1.964 -9.462 1.00 95.50 102 LEU A O 1
ATOM 810 N N . ARG A 1 103 ? -1.957 -3.733 -10.841 1.00 93.94 103 ARG A N 1
ATOM 811 C CA . ARG A 1 103 ? -2.264 -2.955 -12.027 1.00 93.94 103 ARG A CA 1
ATOM 812 C C . ARG A 1 103 ? -3.693 -2.440 -11.911 1.00 93.94 103 ARG A C 1
ATOM 814 O O . ARG A 1 103 ? -4.625 -3.237 -11.873 1.00 93.94 103 ARG A O 1
ATOM 821 N N . GLU A 1 104 ? -3.859 -1.129 -11.883 1.00 92.88 104 GLU A N 1
ATOM 822 C CA . GLU A 1 104 ? -5.158 -0.488 -11.680 1.00 92.88 104 GLU A CA 1
ATOM 823 C C . GLU A 1 104 ? -5.319 0.706 -12.611 1.00 92.88 104 GLU A C 1
ATOM 825 O O . GLU A 1 104 ? -4.342 1.411 -12.861 1.00 92.88 104 GLU A O 1
ATOM 830 N N . GLU A 1 105 ? -6.538 0.949 -13.096 1.00 92.12 105 GLU A N 1
ATOM 831 C CA . GLU A 1 105 ? -6.824 2.148 -13.871 1.00 92.12 105 GLU A CA 1
ATOM 832 C C . GLU A 1 105 ? -6.824 3.428 -13.015 1.00 92.12 105 GLU A C 1
ATOM 834 O O . GLU A 1 105 ? -7.619 3.572 -12.082 1.00 92.12 105 GLU A O 1
ATOM 839 N N . CYS A 1 106 ? -5.901 4.343 -13.337 1.00 88.69 106 CYS A N 1
ATOM 840 C CA . CYS A 1 106 ? -5.845 5.706 -12.814 1.00 88.69 106 CYS A CA 1
ATOM 841 C C . CYS A 1 106 ? -6.491 6.648 -13.846 1.00 88.69 106 CYS A C 1
ATOM 843 O O . CYS A 1 106 ? -7.262 7.516 -13.402 1.00 88.69 106 CYS A O 1
#

Organism: NCBI:txid1536484

Foldseek 3Di:
DQPQAKAFLVQLLVLLVCQVPDDDDFDKFAADQFGKDWSDDDPQKTKMKGARHRGMDTDPGRNVSSVQSVVQSVPQQDPDPDNGIGRWDKDADPPRIIMTIGRHDD

pLDDT: mean 91.04, std 10.54, range [46.91, 98.31]

Secondary structure (DSSP, 8-state):
--TT-EEEHHHHHHHHHHHHH---S--EE-S-SSEEEEEEEETTEEEEEEE-SSS-EE-S-SHHHHHHHHHHHHHS----S-TTEEE-EEEEETTTEEEEEEE---